Protein AF-A0A7X6XR85-F1 (afdb_monomer_lite)

Sequence (165 aa):
AAGHTYGAQGIWAMSSRDEPFTGTTMNWGDGFWQDVMHYAGSGQVALGRRFFERYPWQLFEPRPLPEVEKLGRIASFATGIPGSVWVFYYASSAMDGIFQGVQGTAIPIEPGAAYRAYFFNPRTGAEVNVGPVQPDAEGRWPAPGKPSMEDWVLVLQGGDTVRTA

Secondary structure (DSSP, 8-state):
--------HHHHTT--SSS----TT--S----HHHHTTSHHHHHHHHHHHHHHTS-GGG-EE---HHHHHTT-S---EEEETTTEEEEEE--TTS-GGG-TTTTSEEE--TT--EEEEEE-TTT--EEEEEE----TTSEEEPPPPSSSS-EEEEEEETT-----

Foldseek 3Di:
DLADDDDDQQLVQQAAPVRGRDDPVDGPDRDHCVPCVPDLVVVLSVLVVVVCVQFPNVQKDFDFDVVLVVVVAPTLQWIDHALFKIKGKAAALPDDPNPRRCQQHWAAHPPPRKWWKWKADSSPRDIGGPGTFDADPRRTGGDDDDPDNHMIMMMTGGDPTGPPD

pLDDT: mean 92.11, std 9.7, range [40.25, 98.81]

Radius of gyration: 18.98 Å; chains: 1; bounding box: 47×27×57 Å

Structure (mmCIF, N/CA/C/O backbone):
data_AF-A0A7X6XR85-F1
#
_entry.id   AF-A0A7X6XR85-F1
#
loop_
_atom_site.group_PDB
_atom_site.id
_atom_site.type_symbol
_atom_site.label_atom_id
_atom_site.label_alt_id
_atom_site.label_comp_id
_atom_site.label_asym_id
_atom_site.label_entity_id
_atom_site.label_seq_id
_atom_site.pdbx_PDB_ins_code
_atom_site.Cartn_x
_atom_site.Cartn_y
_atom_site.Cartn_z
_atom_site.occupancy
_atom_site.B_iso_or_equiv
_atom_site.auth_seq_id
_atom_site.auth_comp_id
_atom_site.auth_asym_id
_atom_site.auth_atom_id
_atom_site.pdbx_PDB_model_num
ATOM 1 N N . ALA A 1 1 ? -0.985 11.133 -2.365 1.00 75.19 1 ALA A N 1
ATOM 2 C CA . ALA A 1 1 ? -0.753 11.431 -3.796 1.00 75.19 1 ALA A CA 1
ATOM 3 C C . ALA A 1 1 ? -2.005 11.051 -4.580 1.00 75.19 1 ALA A C 1
ATOM 5 O O . ALA A 1 1 ? -2.690 10.1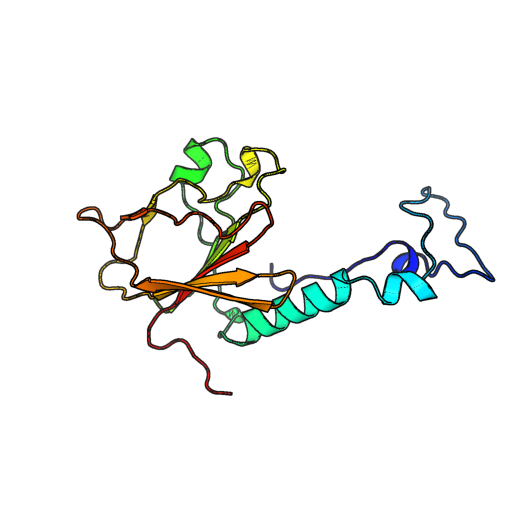38 -4.142 1.00 75.19 1 ALA A O 1
ATOM 6 N N . ALA A 1 2 ? -2.304 11.717 -5.699 1.00 85.00 2 ALA A N 1
ATOM 7 C CA . ALA A 1 2 ? -3.464 11.386 -6.545 1.00 85.00 2 ALA A CA 1
ATOM 8 C C . ALA A 1 2 ? -3.200 10.228 -7.536 1.00 85.00 2 ALA A C 1
ATOM 10 O O . ALA A 1 2 ? -4.088 9.835 -8.281 1.00 85.00 2 ALA A O 1
ATOM 11 N N . GLY A 1 3 ? -1.973 9.699 -7.567 1.00 88.81 3 GLY A N 1
ATOM 12 C CA . GLY A 1 3 ? -1.547 8.626 -8.460 1.00 88.81 3 GLY A CA 1
ATOM 13 C C . GLY A 1 3 ? -0.056 8.327 -8.307 1.00 88.81 3 GLY A C 1
ATOM 14 O O . GLY A 1 3 ? 0.590 8.820 -7.377 1.00 88.81 3 GLY A O 1
ATOM 15 N N . HIS A 1 4 ? 0.482 7.527 -9.227 1.00 93.38 4 HIS A N 1
ATOM 16 C CA . HIS A 1 4 ? 1.894 7.155 -9.282 1.00 93.38 4 HIS A CA 1
ATOM 17 C C . HIS A 1 4 ? 2.352 7.000 -10.738 1.00 93.38 4 HIS A C 1
ATOM 19 O O . HIS A 1 4 ? 1.585 6.524 -11.576 1.00 93.38 4 HIS A O 1
ATOM 25 N N . THR A 1 5 ? 3.603 7.363 -11.021 1.00 93.06 5 THR A N 1
ATOM 26 C CA . THR A 1 5 ? 4.234 7.184 -12.335 1.00 93.06 5 THR A CA 1
ATOM 27 C C . THR A 1 5 ? 5.363 6.173 -12.208 1.00 93.06 5 THR A C 1
ATOM 29 O O . THR A 1 5 ? 6.211 6.301 -11.330 1.00 93.06 5 THR A O 1
ATOM 32 N N . TYR A 1 6 ? 5.377 5.182 -13.096 1.00 93.19 6 TYR A N 1
ATOM 33 C CA . TYR A 1 6 ? 6.435 4.180 -13.173 1.00 93.19 6 TYR A CA 1
ATOM 34 C C . TYR A 1 6 ? 7.609 4.677 -14.023 1.00 93.19 6 TYR A C 1
ATOM 36 O O . TYR A 1 6 ? 7.402 5.327 -15.048 1.00 93.19 6 TYR A O 1
ATOM 44 N N . GLY A 1 7 ? 8.830 4.316 -13.632 1.00 90.69 7 GLY A N 1
ATOM 45 C CA . GLY A 1 7 ? 10.037 4.556 -14.415 1.00 90.69 7 GLY A CA 1
ATOM 46 C C . GLY A 1 7 ? 11.000 3.376 -14.323 1.00 90.69 7 GLY A C 1
ATOM 47 O O . GLY A 1 7 ? 11.135 2.750 -13.275 1.00 90.69 7 GLY A O 1
ATOM 48 N N . ALA A 1 8 ? 11.681 3.092 -15.430 1.00 91.00 8 ALA A N 1
ATOM 49 C CA . ALA A 1 8 ? 12.802 2.162 -15.502 1.00 91.00 8 ALA A CA 1
ATOM 50 C C . ALA A 1 8 ? 13.887 2.793 -16.378 1.00 91.00 8 ALA A C 1
ATOM 52 O O . ALA A 1 8 ? 13.565 3.328 -17.439 1.00 91.00 8 ALA A O 1
ATOM 53 N N . GLN A 1 9 ? 15.151 2.728 -15.948 1.00 87.75 9 GLN A N 1
ATOM 54 C CA . GLN A 1 9 ? 16.260 3.467 -16.569 1.00 87.75 9 GLN A CA 1
ATOM 55 C C . GLN A 1 9 ? 16.340 3.272 -18.090 1.00 87.75 9 GLN A C 1
ATOM 57 O O . GLN A 1 9 ? 16.410 4.255 -18.819 1.00 87.75 9 GLN A O 1
ATOM 62 N N . GLY A 1 10 ? 16.265 2.029 -18.579 1.00 88.81 10 GLY A N 1
ATOM 63 C CA . GLY A 1 10 ? 16.348 1.748 -20.016 1.00 88.81 10 GLY A CA 1
ATOM 64 C C . GLY A 1 10 ? 15.219 2.376 -20.839 1.00 88.81 10 GLY A C 1
ATOM 65 O O . GLY A 1 10 ? 15.478 2.874 -21.928 1.00 88.81 10 GLY A O 1
ATOM 66 N N . ILE A 1 11 ? 13.991 2.428 -20.303 1.00 90.94 11 ILE A N 1
ATOM 67 C CA . ILE A 1 11 ? 12.847 3.103 -20.946 1.00 90.94 11 ILE A CA 1
ATOM 68 C C . ILE A 1 11 ? 13.016 4.620 -20.872 1.00 90.94 11 ILE A C 1
ATOM 70 O O . ILE A 1 11 ? 12.844 5.305 -21.872 1.00 90.94 11 ILE A O 1
ATOM 74 N N . TRP A 1 12 ? 13.354 5.150 -19.694 1.00 89.25 12 TRP A N 1
ATOM 75 C CA . TRP A 1 12 ? 13.489 6.592 -19.483 1.00 89.25 12 TRP A CA 1
ATOM 76 C C . TRP A 1 12 ? 14.581 7.204 -20.369 1.00 89.25 12 TRP A C 1
ATOM 78 O O . TRP A 1 12 ? 14.386 8.273 -20.939 1.00 89.25 12 TRP A O 1
ATOM 88 N N . ALA A 1 13 ? 15.702 6.499 -20.522 1.00 89.38 13 ALA A N 1
ATOM 89 C CA . ALA A 1 13 ? 16.825 6.920 -21.349 1.00 89.38 13 ALA A CA 1
ATOM 90 C C . ALA A 1 13 ? 16.663 6.569 -22.840 1.00 89.38 13 ALA A C 1
ATOM 92 O O . ALA A 1 13 ? 17.521 6.936 -23.638 1.00 89.38 13 ALA A O 1
ATOM 93 N N . MET A 1 14 ? 15.614 5.820 -23.209 1.00 90.25 14 MET A N 1
ATOM 94 C CA . MET A 1 14 ? 15.437 5.219 -24.540 1.00 90.25 14 MET A CA 1
ATOM 95 C C . MET A 1 14 ? 16.667 4.430 -25.028 1.00 90.25 14 MET A C 1
ATOM 97 O O . MET A 1 14 ? 16.911 4.318 -26.227 1.00 90.25 14 MET A O 1
ATOM 101 N N . SER A 1 15 ? 17.443 3.858 -24.100 1.00 91.75 15 SER A N 1
ATOM 102 C CA . SER A 1 15 ? 18.683 3.144 -24.417 1.00 91.75 15 SER A CA 1
ATOM 103 C C . SER A 1 15 ? 18.374 1.899 -25.238 1.00 91.75 15 SER A C 1
ATOM 105 O O . SER A 1 15 ? 17.591 1.055 -24.799 1.00 91.75 15 SER A O 1
ATOM 107 N N . SER A 1 16 ? 18.978 1.758 -26.413 1.00 93.56 16 SER A N 1
ATOM 108 C CA . SER A 1 16 ? 18.767 0.612 -27.301 1.00 93.56 16 SER A CA 1
ATOM 109 C C . SER A 1 16 ? 20.083 -0.107 -27.590 1.00 93.56 16 SER A C 1
ATOM 111 O O . SER A 1 16 ? 21.156 0.409 -27.306 1.00 93.56 16 SER A O 1
ATOM 113 N N . ARG A 1 17 ? 20.027 -1.319 -28.149 1.00 93.50 17 ARG A N 1
ATOM 114 C CA . ARG A 1 17 ? 21.247 -2.043 -28.546 1.00 93.50 17 ARG A CA 1
ATOM 115 C C . ARG A 1 17 ? 21.998 -1.354 -29.688 1.00 93.50 17 ARG A C 1
ATOM 117 O O . ARG A 1 17 ? 23.222 -1.404 -29.713 1.00 93.50 17 ARG A O 1
ATOM 124 N N . ASP A 1 18 ? 21.256 -0.731 -30.601 1.00 94.56 18 ASP A N 1
ATOM 125 C CA . ASP A 1 18 ? 21.805 -0.053 -31.781 1.00 94.56 18 ASP A CA 1
ATOM 126 C C . ASP A 1 18 ? 22.323 1.347 -31.437 1.00 94.56 18 ASP A C 1
ATOM 128 O O . ASP A 1 18 ? 23.333 1.802 -31.969 1.00 94.56 18 ASP A O 1
ATOM 132 N N . GLU A 1 19 ? 21.654 2.005 -30.494 1.00 92.12 19 GLU A N 1
ATOM 133 C CA . GLU A 1 19 ? 22.021 3.306 -29.949 1.00 92.12 19 GLU A CA 1
ATOM 134 C C . GLU A 1 19 ? 21.956 3.239 -28.414 1.00 92.12 19 GLU A C 1
ATOM 136 O O . GLU A 1 19 ? 20.937 3.603 -27.807 1.00 92.12 19 GLU A O 1
ATOM 141 N N . PRO A 1 20 ? 23.007 2.699 -27.764 1.00 88.75 20 PRO A N 1
ATOM 142 C CA . PRO A 1 20 ? 23.092 2.687 -26.313 1.00 88.75 20 PRO A CA 1
ATOM 143 C C . PRO A 1 20 ? 23.143 4.112 -25.779 1.00 88.75 20 PRO A C 1
ATOM 145 O O . PRO A 1 20 ? 23.897 4.952 -26.273 1.00 88.75 20 PRO A O 1
ATOM 148 N N . PHE A 1 21 ? 22.362 4.384 -24.738 1.00 86.06 21 PHE A N 1
ATOM 149 C CA . PHE A 1 21 ? 22.352 5.705 -24.131 1.00 86.06 21 PHE A CA 1
ATOM 150 C C . PHE A 1 21 ? 23.704 6.029 -23.491 1.00 86.06 21 PHE A C 1
ATOM 152 O O . PHE A 1 21 ? 24.175 5.331 -22.591 1.00 86.06 21 PHE A O 1
ATOM 159 N N . THR A 1 22 ? 24.279 7.159 -23.889 1.00 79.38 22 THR A N 1
ATOM 160 C CA . THR A 1 22 ? 25.440 7.768 -23.237 1.00 79.38 22 THR A CA 1
ATOM 161 C C . THR A 1 22 ? 25.011 9.092 -22.612 1.00 79.38 22 THR A C 1
ATOM 163 O O . THR A 1 22 ? 24.938 10.120 -23.283 1.00 79.38 22 THR A O 1
ATOM 166 N N . GLY A 1 23 ? 24.661 9.062 -21.327 1.00 73.56 23 GLY A N 1
ATOM 167 C CA . GLY A 1 23 ? 24.173 10.238 -20.608 1.00 73.56 23 GLY A CA 1
ATOM 168 C C . GLY A 1 23 ? 25.274 11.171 -20.119 1.00 73.56 23 GLY A C 1
ATOM 169 O O . GLY A 1 23 ? 26.368 10.736 -19.768 1.00 73.56 23 GLY A O 1
ATOM 170 N N . THR A 1 24 ? 24.946 12.457 -19.990 1.00 69.62 24 THR A N 1
ATOM 171 C CA . THR A 1 24 ? 25.780 13.449 -19.286 1.00 69.62 24 THR A CA 1
ATOM 172 C C . THR A 1 24 ? 25.634 13.372 -17.762 1.00 69.62 24 THR A C 1
ATOM 174 O O . THR A 1 24 ? 26.507 13.841 -17.038 1.00 69.62 24 THR A O 1
ATOM 177 N N . THR A 1 25 ? 24.557 12.755 -17.261 1.00 69.69 25 THR A N 1
ATOM 178 C CA . THR A 1 25 ? 24.231 12.619 -15.828 1.00 69.69 25 THR A CA 1
ATOM 179 C C . THR A 1 25 ? 24.627 11.266 -15.227 1.00 69.69 25 THR A C 1
ATOM 181 O O . THR A 1 25 ? 24.083 10.885 -14.195 1.00 69.69 25 THR A O 1
ATOM 184 N N . MET A 1 26 ? 25.556 10.538 -15.859 1.00 70.81 26 MET A N 1
ATOM 185 C CA . MET A 1 26 ? 25.891 9.136 -15.545 1.00 70.81 26 MET A CA 1
ATOM 186 C C . MET A 1 26 ? 24.712 8.164 -15.772 1.00 70.81 26 MET A C 1
ATOM 188 O O . MET A 1 26 ? 23.600 8.571 -16.118 1.00 70.81 26 MET A O 1
ATOM 192 N N . ASN A 1 27 ? 24.980 6.858 -15.661 1.00 73.69 27 ASN A N 1
ATOM 193 C CA . ASN A 1 27 ? 24.007 5.795 -15.913 1.00 73.69 27 ASN A CA 1
ATOM 194 C C . ASN A 1 27 ? 23.476 5.189 -14.599 1.00 73.69 27 ASN A C 1
ATOM 196 O O . ASN A 1 27 ? 24.271 4.805 -13.745 1.00 73.69 27 ASN A O 1
ATOM 200 N N . TRP A 1 28 ? 22.151 5.051 -14.458 1.00 76.44 28 TRP A N 1
ATOM 201 C CA . TRP A 1 28 ? 21.508 4.367 -13.321 1.00 76.44 28 TRP A CA 1
ATOM 202 C C . TRP A 1 28 ? 21.288 2.860 -13.554 1.00 76.44 28 TRP A C 1
ATOM 204 O O . TRP A 1 28 ? 20.727 2.182 -12.694 1.00 76.44 28 TRP A O 1
ATOM 214 N N . GLY A 1 29 ? 21.693 2.329 -14.712 1.00 78.56 29 GLY A N 1
ATOM 215 C CA . GLY A 1 29 ? 21.619 0.903 -15.034 1.00 78.56 29 GLY A CA 1
ATOM 216 C C . GLY A 1 29 ? 21.764 0.603 -16.527 1.00 78.56 29 GLY A C 1
ATOM 217 O O . GLY A 1 29 ? 21.355 1.388 -17.375 1.00 78.56 29 GLY A O 1
ATOM 218 N N . ASP A 1 30 ? 22.309 -0.562 -16.861 1.00 81.75 30 ASP A N 1
ATOM 219 C CA . ASP A 1 30 ? 22.726 -0.907 -18.234 1.00 81.75 30 ASP A CA 1
ATOM 220 C C . ASP A 1 30 ? 21.621 -1.550 -19.096 1.00 81.75 30 ASP A C 1
ATOM 222 O O . ASP A 1 30 ? 21.891 -2.146 -20.135 1.00 81.75 30 ASP A O 1
ATOM 226 N N . GLY A 1 31 ? 20.363 -1.480 -18.658 1.00 87.62 31 GLY A N 1
ATOM 227 C CA . GLY A 1 31 ? 19.253 -2.135 -19.348 1.00 87.62 31 GLY A CA 1
ATOM 228 C C . GLY A 1 31 ? 18.830 -1.411 -20.630 1.00 87.62 31 GLY A C 1
ATOM 229 O O . GLY A 1 31 ? 18.674 -0.190 -20.632 1.00 87.62 31 GLY A O 1
ATOM 230 N N . PHE A 1 32 ? 18.558 -2.170 -21.693 1.00 93.44 32 PHE A N 1
ATOM 231 C CA . PHE A 1 32 ? 17.957 -1.650 -22.924 1.00 93.44 32 PHE A CA 1
ATOM 232 C C . PHE A 1 32 ? 16.431 -1.587 -22.818 1.00 93.44 32 PHE A C 1
ATOM 234 O O . PHE A 1 32 ? 15.814 -2.459 -22.199 1.00 93.44 32 PHE A O 1
ATOM 241 N N . TRP A 1 33 ? 15.798 -0.590 -23.441 1.00 93.25 33 TRP A N 1
ATOM 242 C CA . TRP A 1 33 ? 14.345 -0.402 -23.385 1.00 93.25 33 TRP A CA 1
ATOM 243 C C . TRP A 1 33 ? 13.590 -1.645 -23.863 1.00 93.25 33 TRP A C 1
ATOM 245 O O . TRP A 1 33 ? 12.580 -1.991 -23.255 1.00 93.25 33 TRP A O 1
ATOM 255 N N . GLN A 1 34 ? 14.120 -2.355 -24.869 1.00 94.62 34 GLN A N 1
ATOM 256 C CA . GLN A 1 34 ? 13.520 -3.582 -25.405 1.00 94.62 34 GLN A CA 1
ATOM 257 C C . GLN A 1 34 ? 13.406 -4.697 -24.359 1.00 94.62 34 GLN A C 1
ATOM 259 O O . GLN A 1 34 ? 12.507 -5.526 -24.447 1.00 94.62 34 GLN A O 1
ATOM 264 N N . ASP A 1 35 ? 14.298 -4.720 -23.367 1.00 93.62 35 ASP A N 1
ATOM 265 C CA . ASP A 1 35 ? 14.277 -5.730 -22.309 1.00 93.62 35 ASP A CA 1
ATOM 266 C C . ASP A 1 35 ? 13.511 -5.208 -21.094 1.00 93.62 35 ASP A C 1
ATOM 268 O O . ASP A 1 35 ? 12.608 -5.864 -20.571 1.00 93.62 35 ASP A O 1
ATOM 272 N N . VAL A 1 36 ? 13.846 -3.994 -20.642 1.00 93.25 36 VAL A N 1
ATOM 273 C CA . VAL A 1 36 ? 13.318 -3.477 -19.375 1.00 93.25 36 VAL A CA 1
ATOM 274 C C . VAL A 1 36 ? 11.848 -3.066 -19.468 1.00 93.25 36 VAL A C 1
ATOM 276 O O . VAL A 1 36 ? 11.181 -2.990 -18.438 1.00 93.25 36 VAL A O 1
ATOM 279 N N . MET A 1 37 ? 11.296 -2.882 -20.675 1.00 92.44 37 MET A N 1
ATOM 280 C CA . MET A 1 37 ? 9.843 -2.750 -20.875 1.00 92.44 37 MET A CA 1
ATOM 281 C C . MET A 1 37 ? 9.055 -3.979 -20.408 1.00 92.44 37 MET A C 1
ATOM 283 O O . MET A 1 37 ? 7.866 -3.868 -20.117 1.00 92.44 37 MET A O 1
ATOM 287 N N . HIS A 1 38 ? 9.710 -5.137 -20.296 1.00 92.56 38 HIS A N 1
ATOM 288 C CA . HIS A 1 38 ? 9.116 -6.379 -19.809 1.00 92.56 38 HIS A CA 1
ATOM 289 C C . HIS A 1 38 ? 9.378 -6.635 -18.320 1.00 92.56 38 HIS A C 1
ATOM 291 O O . HIS A 1 38 ? 8.980 -7.677 -17.797 1.00 92.56 38 HIS A O 1
ATOM 297 N N . TYR A 1 39 ? 10.023 -5.708 -17.605 1.00 94.25 39 TYR A N 1
ATOM 298 C CA . TYR A 1 39 ? 10.221 -5.858 -16.167 1.00 94.25 39 TYR A CA 1
ATOM 299 C C . TYR A 1 39 ? 8.891 -5.885 -15.417 1.00 94.25 39 TYR A C 1
ATOM 301 O O . TYR A 1 39 ? 7.956 -5.134 -15.712 1.00 94.25 39 TYR A O 1
ATOM 309 N N . ALA A 1 40 ? 8.853 -6.728 -14.381 1.00 95.69 40 ALA A N 1
ATOM 310 C CA . ALA A 1 40 ? 7.661 -6.983 -13.580 1.00 95.69 40 ALA A CA 1
ATOM 311 C C . ALA A 1 40 ? 7.051 -5.708 -12.974 1.00 95.69 40 ALA A C 1
ATOM 313 O O . ALA A 1 40 ? 5.835 -5.644 -12.804 1.00 95.69 40 ALA A O 1
ATOM 314 N N . GLY A 1 41 ? 7.869 -4.683 -12.699 1.00 94.69 41 GLY A N 1
ATOM 315 C CA . GLY A 1 41 ? 7.425 -3.422 -12.100 1.00 94.69 41 GLY A CA 1
ATOM 316 C C . GLY A 1 41 ? 6.273 -2.753 -12.856 1.00 94.69 41 GLY A C 1
ATOM 317 O O . GLY A 1 41 ? 5.331 -2.275 -12.230 1.00 94.69 41 GLY A O 1
ATOM 318 N N . SER A 1 42 ? 6.276 -2.798 -14.192 1.00 92.81 42 SER A N 1
ATOM 319 C CA . SER A 1 42 ? 5.177 -2.252 -15.003 1.00 92.81 42 SER A CA 1
ATOM 320 C C . SER A 1 42 ? 3.838 -2.954 -14.717 1.00 92.81 42 SER A C 1
ATOM 322 O O . SER A 1 42 ? 2.815 -2.303 -14.485 1.00 92.81 42 SER A O 1
ATOM 324 N N . GLY A 1 43 ? 3.852 -4.288 -14.645 1.00 95.69 43 GLY A N 1
ATOM 325 C CA . GLY A 1 43 ? 2.694 -5.104 -14.279 1.00 95.69 43 GLY A CA 1
ATOM 326 C C . GLY A 1 43 ? 2.253 -4.885 -12.831 1.00 95.69 43 GLY A C 1
ATOM 327 O O . GLY A 1 43 ? 1.058 -4.832 -12.551 1.00 95.69 43 GLY A O 1
ATOM 328 N N . GLN A 1 44 ? 3.198 -4.678 -11.915 1.00 97.38 44 GLN A N 1
ATOM 329 C CA . GLN A 1 44 ? 2.911 -4.399 -10.504 1.00 97.38 44 GLN A CA 1
ATOM 330 C C . GLN A 1 44 ? 2.217 -3.043 -10.315 1.00 97.38 44 GLN A C 1
ATOM 332 O O . GLN A 1 44 ? 1.263 -2.944 -9.543 1.00 97.38 44 GLN A O 1
ATOM 337 N N . VAL A 1 45 ? 2.586 -2.014 -11.086 1.00 96.31 45 VAL A N 1
ATOM 338 C CA . VAL A 1 45 ? 1.845 -0.738 -11.087 1.00 96.31 45 VAL A CA 1
ATOM 339 C C . VAL A 1 45 ? 0.419 -0.921 -11.618 1.00 96.31 45 VAL A C 1
ATOM 341 O O . VAL A 1 45 ? -0.521 -0.351 -11.058 1.00 96.31 45 VAL A O 1
ATOM 344 N N . ALA A 1 46 ? 0.216 -1.765 -12.635 1.00 96.50 46 ALA A N 1
ATOM 345 C CA . ALA A 1 46 ? -1.127 -2.099 -13.111 1.00 96.50 46 ALA A CA 1
ATOM 346 C C . ALA A 1 46 ? -1.965 -2.836 -12.046 1.00 96.50 46 ALA A C 1
ATOM 348 O O . ALA A 1 46 ? -3.161 -2.563 -11.920 1.00 96.50 46 ALA A O 1
ATOM 349 N N . LEU A 1 47 ? -1.355 -3.721 -11.248 1.00 98.06 47 LEU A N 1
ATOM 350 C CA . LEU A 1 47 ? -2.013 -4.356 -10.098 1.00 98.06 47 LEU A CA 1
ATOM 351 C C . LEU A 1 47 ? -2.426 -3.322 -9.045 1.00 98.06 47 LEU A C 1
ATOM 353 O O . LEU A 1 47 ? -3.567 -3.355 -8.586 1.00 98.06 47 LEU A O 1
ATOM 357 N N . GLY A 1 48 ? -1.547 -2.371 -8.717 1.00 96.56 48 GLY A N 1
ATOM 358 C CA . GLY A 1 48 ? -1.862 -1.265 -7.807 1.00 96.56 48 GLY A CA 1
ATOM 359 C C . GLY A 1 48 ? -3.041 -0.420 -8.297 1.00 96.56 48 GLY A C 1
ATOM 360 O O . GLY A 1 48 ? -3.970 -0.154 -7.537 1.00 96.56 48 GLY A O 1
ATOM 361 N N . ARG A 1 49 ? -3.071 -0.066 -9.588 1.00 96.12 49 ARG A N 1
ATOM 362 C CA . ARG A 1 49 ? -4.217 0.630 -10.196 1.00 96.12 49 ARG A CA 1
ATOM 363 C C . ARG A 1 49 ? -5.517 -0.162 -10.021 1.00 96.12 49 ARG A C 1
ATOM 365 O O . ARG A 1 49 ? -6.483 0.377 -9.487 1.00 96.12 49 ARG A O 1
ATOM 372 N N . ARG A 1 50 ? -5.531 -1.437 -10.431 1.00 96.81 50 ARG A N 1
ATOM 373 C CA . ARG A 1 50 ? -6.718 -2.308 -10.330 1.00 96.81 50 ARG A CA 1
ATOM 374 C C . ARG A 1 50 ? -7.189 -2.466 -8.889 1.00 96.81 50 ARG A C 1
ATOM 376 O O . ARG A 1 50 ? -8.388 -2.507 -8.645 1.00 96.81 50 ARG A O 1
ATOM 383 N N . PHE A 1 51 ? -6.257 -2.534 -7.939 1.00 96.94 51 PHE A N 1
ATOM 384 C CA . PHE A 1 51 ? -6.561 -2.588 -6.514 1.00 96.94 51 PHE A CA 1
ATOM 385 C C . PHE A 1 51 ? -7.377 -1.369 -6.061 1.00 96.94 51 PHE A C 1
ATOM 387 O O . PHE A 1 51 ? -8.407 -1.551 -5.411 1.00 96.94 51 PHE A O 1
ATOM 394 N N . PHE A 1 52 ? -6.935 -0.152 -6.403 1.00 95.50 52 PHE A N 1
ATOM 395 C CA . PHE A 1 52 ? -7.597 1.090 -5.983 1.00 95.50 52 PHE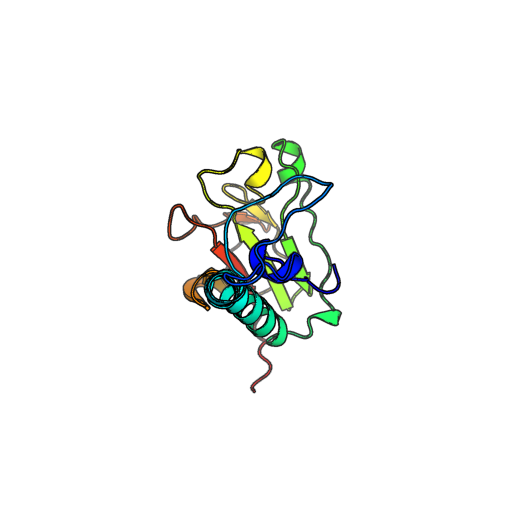 A CA 1
ATOM 396 C C . PHE A 1 52 ? -8.908 1.350 -6.732 1.00 95.50 52 PHE A C 1
ATOM 398 O O . PHE A 1 52 ? -9.843 1.877 -6.135 1.00 95.50 52 PHE A O 1
ATOM 405 N N . GLU A 1 53 ? -9.022 0.931 -7.997 1.00 94.19 53 GLU A N 1
ATOM 406 C CA . GLU A 1 53 ? -10.255 1.053 -8.798 1.00 94.19 53 GLU A CA 1
ATOM 407 C C . GLU A 1 53 ? -11.454 0.282 -8.208 1.00 94.19 53 GLU A C 1
ATOM 409 O O . GLU A 1 53 ? -12.597 0.560 -8.573 1.00 94.19 53 GLU A O 1
ATOM 414 N N . ARG A 1 54 ? -11.224 -0.630 -7.251 1.00 93.81 54 ARG A N 1
ATOM 415 C CA . ARG A 1 54 ? -12.290 -1.312 -6.492 1.00 93.81 54 ARG A CA 1
ATOM 416 C C . ARG A 1 54 ? -13.092 -0.377 -5.588 1.00 93.81 54 ARG A C 1
ATOM 418 O O . ARG A 1 54 ? -14.209 -0.711 -5.201 1.00 93.81 54 ARG A O 1
ATOM 425 N N . TYR A 1 55 ? -12.529 0.781 -5.260 1.00 93.12 55 TYR A N 1
ATOM 426 C CA . TYR A 1 55 ? -13.073 1.738 -4.306 1.00 93.12 55 TYR A CA 1
ATOM 427 C C . TYR A 1 55 ? -13.275 3.107 -4.974 1.00 93.12 55 TYR A C 1
ATOM 429 O O . TYR A 1 55 ? -12.672 3.387 -6.014 1.00 93.12 55 TYR A O 1
ATOM 437 N N . PRO A 1 56 ? -14.089 4.009 -4.392 1.00 92.94 56 PRO A N 1
ATOM 438 C CA . PRO A 1 56 ? -14.135 5.406 -4.818 1.00 92.94 56 PRO A CA 1
ATOM 439 C C . PRO A 1 56 ? -12.850 6.127 -4.373 1.00 92.94 56 PRO A C 1
ATOM 441 O O . PRO A 1 56 ? -12.866 6.940 -3.453 1.00 92.94 56 PRO A O 1
ATOM 444 N N . TRP A 1 57 ? -11.722 5.789 -5.006 1.00 91.69 57 TRP A N 1
ATOM 445 C CA . TRP A 1 57 ? -10.363 6.155 -4.593 1.00 91.69 57 TRP A CA 1
ATOM 446 C C . TRP A 1 57 ? -10.142 7.665 -4.440 1.00 91.69 57 TRP A C 1
ATOM 448 O O . TRP A 1 57 ? -9.308 8.083 -3.645 1.00 91.69 57 TRP A O 1
ATOM 458 N N . GLN A 1 58 ? -10.926 8.493 -5.131 1.00 92.44 58 GLN A N 1
ATOM 459 C CA . GLN A 1 58 ? -10.920 9.949 -4.978 1.00 92.44 58 GLN A CA 1
ATOM 460 C C . GLN A 1 58 ? -11.340 10.441 -3.579 1.00 92.44 58 GLN A C 1
ATOM 462 O O . GLN A 1 58 ? -11.114 11.603 -3.261 1.00 92.44 58 GLN A O 1
ATOM 467 N N . LEU A 1 59 ? -11.965 9.585 -2.764 1.00 94.56 59 LEU A N 1
ATOM 468 C CA . LEU A 1 59 ? -12.362 9.874 -1.381 1.00 94.56 59 LEU A CA 1
ATOM 469 C C . LEU A 1 59 ? -11.319 9.415 -0.351 1.00 94.56 59 LEU A C 1
ATOM 471 O O . LEU A 1 59 ? -11.552 9.549 0.846 1.00 94.56 59 LEU A O 1
ATOM 475 N N . PHE A 1 60 ? -10.208 8.814 -0.786 1.00 95.56 60 PHE A N 1
ATOM 476 C CA . PHE A 1 60 ? -9.180 8.346 0.138 1.00 95.56 60 PHE A CA 1
ATOM 477 C C . PHE A 1 60 ? -8.474 9.518 0.810 1.00 95.56 60 PHE A C 1
ATOM 479 O O . PHE A 1 60 ? -8.014 10.455 0.157 1.00 95.56 60 PHE A O 1
ATOM 486 N N . GLU A 1 61 ? -8.283 9.388 2.117 1.00 95.25 61 GLU A N 1
ATOM 487 C CA . GLU A 1 61 ? -7.527 10.325 2.936 1.00 95.25 61 GLU A CA 1
ATOM 488 C C . GLU A 1 61 ? -6.328 9.614 3.583 1.00 95.25 61 GLU A C 1
ATOM 490 O O . GLU A 1 61 ? -6.382 8.403 3.842 1.00 95.25 61 GLU A O 1
ATOM 495 N N . PRO A 1 62 ? -5.208 10.313 3.844 1.00 95.19 62 PRO A N 1
ATOM 496 C CA . PRO A 1 62 ? -4.139 9.780 4.683 1.00 95.19 62 PRO A CA 1
ATOM 497 C C . PRO A 1 62 ? -4.659 9.406 6.078 1.00 95.19 62 PRO A C 1
ATOM 499 O O . PRO A 1 62 ? -5.483 10.113 6.653 1.00 95.19 62 PRO A O 1
ATOM 502 N N . ARG A 1 63 ? -4.147 8.314 6.654 1.00 93.69 63 ARG A N 1
ATOM 503 C CA . ARG A 1 63 ? -4.499 7.851 8.007 1.00 93.69 63 ARG A CA 1
ATOM 504 C C . ARG A 1 63 ? -3.262 7.895 8.911 1.00 93.69 63 ARG A C 1
ATOM 506 O O . ARG A 1 63 ? -2.634 6.859 9.141 1.00 93.69 63 ARG A O 1
ATOM 513 N N . PRO A 1 64 ? -2.841 9.081 9.385 1.00 92.00 64 PRO A N 1
ATOM 514 C CA . PRO A 1 64 ? -1.728 9.172 10.321 1.00 92.00 64 PRO A CA 1
ATOM 515 C C . PRO A 1 64 ? -2.098 8.486 11.640 1.00 92.00 64 PRO A C 1
ATOM 517 O O . PRO A 1 64 ? -3.225 8.603 12.118 1.00 92.00 64 PRO A O 1
ATOM 520 N N . LEU A 1 65 ? -1.141 7.770 12.224 1.00 93.31 65 LEU A N 1
ATOM 521 C CA . LEU A 1 65 ? -1.296 7.105 13.515 1.00 93.31 65 LEU A CA 1
ATOM 522 C C . LEU A 1 65 ? -0.163 7.571 14.434 1.00 93.31 65 LEU A C 1
ATOM 524 O O . LEU A 1 65 ? 0.963 7.098 14.280 1.00 93.31 65 LEU A O 1
ATOM 528 N N . PRO A 1 66 ? -0.424 8.488 15.384 1.00 90.38 66 PRO A N 1
ATOM 529 C CA . PRO A 1 66 ? 0.619 9.069 16.231 1.00 90.38 66 PRO A CA 1
ATOM 530 C C . PRO A 1 66 ? 1.411 8.044 17.054 1.00 90.38 66 PRO A C 1
ATOM 532 O O . PRO A 1 66 ? 2.574 8.275 17.375 1.00 90.38 66 PRO A O 1
ATOM 535 N N . GLU A 1 67 ? 0.827 6.891 17.406 1.00 89.00 67 GLU A N 1
ATOM 536 C CA . GLU A 1 67 ? 1.589 5.804 18.042 1.00 89.00 67 GLU A CA 1
ATOM 537 C C . GLU A 1 67 ? 2.730 5.259 17.177 1.00 89.00 67 GLU A C 1
ATOM 539 O O . GLU A 1 67 ? 3.739 4.828 17.726 1.00 89.00 67 GLU A O 1
ATOM 544 N N . VAL A 1 68 ? 2.602 5.299 15.850 1.00 93.31 68 VAL A N 1
ATOM 545 C CA . VAL A 1 68 ? 3.645 4.839 14.927 1.00 93.31 68 VAL A CA 1
ATOM 546 C C . VAL A 1 68 ? 4.841 5.788 14.969 1.00 93.31 68 VAL A C 1
ATOM 548 O O . VAL A 1 68 ? 5.981 5.338 15.051 1.00 93.31 68 VAL A O 1
ATOM 551 N N . GLU A 1 69 ? 4.589 7.096 15.003 1.00 87.88 69 GLU A N 1
ATOM 552 C CA . GLU A 1 69 ? 5.639 8.118 15.117 1.00 87.88 69 GLU A CA 1
ATOM 553 C C . GLU A 1 69 ? 6.404 7.996 16.443 1.00 87.88 69 GLU A C 1
ATOM 555 O O . GLU A 1 69 ? 7.629 8.104 16.468 1.00 87.88 69 GLU A O 1
ATOM 560 N N . LYS A 1 70 ? 5.710 7.671 17.544 1.00 92.00 70 LYS A N 1
ATOM 561 C CA . LYS A 1 70 ? 6.337 7.423 18.859 1.00 92.00 70 LYS A CA 1
ATOM 562 C C . LYS A 1 70 ? 7.303 6.234 18.861 1.00 92.00 70 LYS A C 1
ATOM 564 O O . LYS A 1 70 ? 8.163 6.166 19.733 1.00 92.00 70 LYS A O 1
ATOM 569 N N . LEU A 1 71 ? 7.181 5.320 17.897 1.00 93.94 71 LEU A N 1
ATOM 570 C CA . LEU A 1 71 ? 8.109 4.203 17.691 1.00 93.94 71 LEU A CA 1
ATOM 571 C C . LEU A 1 71 ? 9.311 4.582 16.807 1.00 93.94 71 LEU A C 1
ATOM 573 O O . LEU A 1 71 ? 10.077 3.703 16.419 1.00 93.94 71 LEU A O 1
ATOM 577 N N . GLY A 1 72 ? 9.475 5.863 16.457 1.00 95.06 72 GLY A N 1
ATOM 578 C CA . GLY A 1 72 ? 10.553 6.338 15.587 1.00 95.06 72 GLY A CA 1
ATOM 579 C C . GLY A 1 72 ? 10.363 5.975 14.112 1.00 95.06 72 GLY A C 1
ATOM 580 O O . GLY A 1 72 ? 11.327 5.975 13.351 1.00 95.06 72 GLY A O 1
ATOM 581 N N . ARG A 1 73 ? 9.137 5.637 13.696 1.00 96.06 73 ARG A N 1
ATOM 582 C CA . ARG A 1 73 ? 8.810 5.278 12.309 1.00 96.06 73 ARG A CA 1
ATOM 583 C C . ARG A 1 73 ? 8.371 6.506 11.527 1.00 96.06 73 ARG A C 1
ATOM 585 O O . ARG A 1 73 ? 7.713 7.388 12.071 1.00 96.06 73 ARG A O 1
ATOM 592 N N . ILE A 1 74 ? 8.695 6.544 10.236 1.00 95.81 74 ILE A N 1
ATOM 593 C CA . ILE A 1 74 ? 8.515 7.764 9.433 1.00 95.81 74 ILE A CA 1
ATOM 594 C C . ILE A 1 74 ? 7.059 8.049 9.043 1.00 95.81 74 ILE A C 1
ATOM 596 O O . ILE A 1 74 ? 6.730 9.185 8.717 1.00 95.81 74 ILE A O 1
ATOM 600 N N . ALA A 1 75 ? 6.198 7.029 9.028 1.00 95.25 75 ALA A N 1
ATOM 601 C CA . ALA A 1 75 ? 4.773 7.148 8.728 1.00 95.25 75 ALA A CA 1
ATOM 602 C C . ALA A 1 75 ? 4.036 5.859 9.106 1.00 95.25 75 ALA A C 1
ATOM 604 O O . ALA A 1 75 ? 4.642 4.793 9.181 1.00 95.25 75 ALA A O 1
ATOM 605 N N . SER A 1 76 ? 2.709 5.929 9.244 1.00 95.94 76 SER A N 1
ATOM 606 C CA . SER A 1 76 ? 1.829 4.749 9.327 1.00 95.94 76 SER A CA 1
ATOM 607 C C . SER A 1 76 ? 1.729 3.967 8.014 1.00 95.94 76 SER A C 1
ATOM 609 O O . SER A 1 76 ? 1.314 2.810 8.026 1.00 95.94 76 SER A O 1
ATOM 611 N N . PHE A 1 77 ? 2.082 4.607 6.892 1.00 96.62 77 PHE A N 1
ATOM 612 C CA . PHE A 1 77 ? 1.839 4.133 5.525 1.00 96.62 77 PHE A CA 1
ATOM 613 C C . PHE A 1 77 ? 0.393 3.692 5.293 1.00 96.62 77 PHE A C 1
ATOM 615 O O . PHE A 1 77 ? 0.130 2.680 4.641 1.00 96.62 77 PHE A O 1
ATOM 622 N N . ALA A 1 78 ? -0.539 4.463 5.851 1.00 96.69 78 ALA A N 1
ATOM 623 C CA . ALA A 1 78 ? -1.951 4.145 5.839 1.00 96.69 78 ALA A CA 1
ATOM 624 C C . ALA A 1 78 ? -2.777 5.218 5.123 1.00 96.69 78 ALA A C 1
ATOM 626 O O . ALA A 1 78 ? -2.521 6.420 5.237 1.00 96.69 78 ALA A O 1
ATOM 627 N N . THR A 1 79 ? -3.801 4.775 4.406 1.00 96.62 79 THR A N 1
ATOM 628 C CA . THR A 1 79 ? -4.809 5.619 3.761 1.00 96.62 79 THR A CA 1
ATOM 629 C C . THR A 1 79 ? -6.147 4.889 3.737 1.00 96.62 79 THR A C 1
ATOM 631 O O . THR A 1 79 ? -6.190 3.672 3.901 1.00 96.62 79 THR A O 1
ATOM 634 N N . GLY A 1 80 ? -7.254 5.596 3.561 1.00 95.81 80 GLY A N 1
ATOM 635 C CA . GLY A 1 80 ? -8.553 4.950 3.494 1.00 95.81 80 GLY A CA 1
ATOM 636 C C . GLY A 1 80 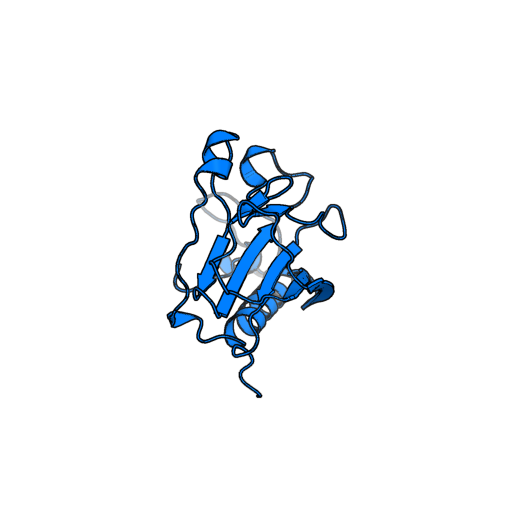? -9.710 5.924 3.434 1.00 95.81 80 GLY A C 1
ATOM 637 O O . GLY A 1 80 ? -9.524 7.137 3.459 1.00 95.81 80 GLY A O 1
ATOM 638 N N . ILE A 1 81 ? -10.903 5.352 3.392 1.00 95.19 81 ILE A N 1
ATOM 639 C CA . ILE A 1 81 ? -12.183 6.033 3.529 1.00 95.19 81 ILE A CA 1
ATOM 640 C C . ILE A 1 81 ? -12.765 5.582 4.876 1.00 95.19 81 ILE A C 1
ATOM 642 O O . ILE A 1 81 ? -13.005 4.377 5.041 1.00 95.19 81 ILE A O 1
ATOM 646 N N . PRO A 1 82 ? -12.975 6.495 5.841 1.00 91.44 82 PRO A N 1
ATOM 647 C CA . PRO A 1 82 ? -13.507 6.150 7.158 1.00 91.44 82 PRO A CA 1
ATOM 648 C C . PRO A 1 82 ? -14.807 5.341 7.080 1.00 91.44 82 PRO A C 1
ATOM 650 O O . PRO A 1 82 ? -15.671 5.617 6.248 1.00 91.44 82 PRO A O 1
ATOM 653 N N . GLY A 1 83 ? -14.928 4.310 7.917 1.00 90.31 83 GLY A N 1
ATOM 654 C CA . GLY A 1 83 ? -16.075 3.388 7.932 1.00 90.31 83 GLY A CA 1
ATOM 655 C C . GLY A 1 83 ? -16.196 2.459 6.714 1.00 90.31 83 GLY A C 1
ATOM 656 O O . GLY A 1 83 ? -17.082 1.611 6.677 1.00 90.31 83 GLY A O 1
ATOM 657 N N . SER A 1 84 ? -15.329 2.604 5.710 1.00 94.00 84 SER A N 1
ATOM 658 C CA . SER A 1 84 ? -15.472 1.966 4.399 1.00 94.00 84 SER A CA 1
ATOM 659 C C . SER A 1 84 ? -14.301 1.047 4.071 1.00 94.00 84 SER A C 1
ATOM 661 O O . SER A 1 84 ? -14.489 -0.155 3.867 1.00 94.00 84 SER A O 1
ATOM 663 N N . VAL A 1 85 ? -13.089 1.590 3.993 1.00 96.94 85 VAL A N 1
ATOM 664 C CA . VAL A 1 85 ? -11.886 0.811 3.691 1.00 96.94 85 VAL A CA 1
ATOM 665 C C . VAL A 1 85 ? -10.660 1.502 4.255 1.00 96.94 85 VAL A C 1
ATOM 667 O O . VAL A 1 85 ? -10.489 2.701 4.064 1.00 96.94 85 VAL A O 1
ATOM 670 N N . TRP A 1 86 ? -9.783 0.763 4.916 1.00 97.50 86 TRP A N 1
ATOM 671 C CA . TRP A 1 86 ? -8.445 1.226 5.261 1.00 97.50 86 TRP A CA 1
ATOM 672 C C . TRP A 1 86 ? -7.407 0.331 4.589 1.00 97.50 86 TRP A C 1
ATOM 674 O O . TRP A 1 86 ? -7.594 -0.877 4.468 1.00 97.50 86 TRP A O 1
ATOM 684 N N . VAL A 1 87 ? -6.305 0.929 4.161 1.00 98.06 87 VAL A N 1
ATOM 685 C CA . VAL A 1 87 ? -5.219 0.295 3.418 1.00 98.06 87 VAL A CA 1
ATOM 686 C C . VAL A 1 87 ? -3.907 0.681 4.077 1.00 98.06 87 VAL A C 1
ATOM 688 O O . VAL A 1 87 ? -3.626 1.865 4.250 1.00 98.06 87 VAL A O 1
ATOM 691 N N . PHE A 1 88 ? -3.096 -0.314 4.413 1.00 98.38 88 PHE A N 1
ATOM 692 C CA . PHE A 1 88 ? -1.795 -0.157 5.051 1.00 98.38 88 PHE A CA 1
ATOM 693 C C . PHE A 1 88 ? -0.728 -0.841 4.215 1.00 98.38 88 PHE A C 1
ATOM 695 O O . PHE A 1 88 ? -0.847 -2.029 3.911 1.00 98.38 88 PHE A O 1
ATOM 702 N N . TYR A 1 89 ? 0.343 -0.130 3.884 1.00 98.12 89 TYR A N 1
ATOM 703 C CA . TYR A 1 89 ? 1.493 -0.741 3.232 1.00 98.12 89 TYR A CA 1
ATOM 704 C C . TYR A 1 89 ? 2.471 -1.294 4.269 1.00 98.12 89 TYR A C 1
ATOM 706 O O . TYR A 1 89 ? 2.983 -0.571 5.124 1.00 98.12 89 TYR A O 1
ATOM 714 N N . TYR A 1 90 ? 2.728 -2.596 4.191 1.00 98.31 90 TYR A N 1
ATOM 715 C CA . TYR A 1 90 ? 3.719 -3.283 5.001 1.00 98.31 90 TYR A CA 1
ATOM 716 C C . TYR A 1 90 ? 4.967 -3.479 4.154 1.00 98.31 90 TYR A C 1
ATOM 718 O O . TYR A 1 90 ? 5.003 -4.348 3.282 1.00 98.31 90 TYR A O 1
ATOM 726 N N . ALA A 1 91 ? 5.999 -2.684 4.432 1.00 97.19 91 ALA A N 1
ATOM 727 C CA . ALA A 1 91 ? 7.292 -2.833 3.785 1.00 97.19 91 ALA A CA 1
ATOM 728 C C . ALA A 1 91 ? 7.906 -4.221 4.044 1.00 97.19 91 ALA A C 1
ATOM 730 O O . ALA A 1 91 ? 7.616 -4.878 5.053 1.00 97.19 91 ALA A O 1
ATOM 731 N N . SER A 1 92 ? 8.787 -4.639 3.130 1.00 96.44 92 SER A N 1
ATOM 732 C CA . SER A 1 92 ? 9.611 -5.838 3.293 1.00 96.44 92 SER A CA 1
ATOM 733 C C . SER A 1 92 ? 10.366 -5.808 4.623 1.00 96.44 92 SER A C 1
ATOM 735 O O . SER A 1 92 ? 10.855 -4.767 5.057 1.00 96.44 92 SER A O 1
ATOM 737 N N . SER A 1 93 ? 10.499 -6.969 5.260 1.00 94.31 93 SER A N 1
ATOM 738 C CA . SER A 1 93 ? 11.194 -7.107 6.545 1.00 94.31 93 SER A CA 1
ATOM 739 C C . SER A 1 93 ? 12.705 -6.883 6.443 1.00 94.31 93 SER A C 1
ATOM 741 O O . SER A 1 93 ? 13.359 -6.754 7.470 1.00 94.31 93 SER A O 1
ATOM 743 N N . ALA A 1 94 ? 13.254 -6.848 5.225 1.00 94.44 94 ALA A N 1
ATOM 744 C CA . ALA A 1 94 ? 14.645 -6.479 4.977 1.00 94.44 94 ALA A CA 1
ATOM 745 C C . ALA A 1 94 ? 14.883 -4.955 5.010 1.00 94.44 94 ALA A C 1
ATOM 747 O O . ALA A 1 94 ? 16.030 -4.518 4.970 1.00 94.44 94 ALA A O 1
ATOM 748 N N . MET A 1 95 ? 13.820 -4.143 5.051 1.00 95.25 95 MET A N 1
ATOM 749 C CA . MET A 1 95 ? 13.932 -2.690 5.193 1.00 95.25 95 MET A CA 1
ATOM 750 C C . MET A 1 95 ? 14.245 -2.297 6.639 1.00 95.25 95 MET A C 1
ATOM 752 O O . MET A 1 95 ? 13.928 -3.024 7.581 1.00 95.25 95 MET A O 1
ATOM 756 N N . ASP A 1 96 ? 14.826 -1.108 6.805 1.00 96.31 96 ASP A N 1
ATOM 757 C CA . ASP A 1 96 ? 15.067 -0.515 8.119 1.00 96.31 96 ASP A CA 1
ATOM 758 C C . ASP A 1 96 ? 13.764 -0.408 8.941 1.00 96.31 96 ASP A C 1
ATOM 760 O O . ASP A 1 96 ? 12.674 -0.183 8.400 1.00 96.31 96 ASP A O 1
ATOM 764 N N . GLY A 1 97 ? 13.882 -0.553 10.263 1.00 94.69 97 GLY A N 1
ATOM 765 C CA . GLY A 1 97 ? 12.771 -0.483 11.211 1.00 94.69 97 GLY A CA 1
ATOM 766 C C . GLY A 1 97 ? 11.930 0.791 11.095 1.00 94.69 97 GLY A C 1
ATOM 767 O O . GLY A 1 97 ? 10.720 0.741 11.341 1.00 94.69 97 GLY A O 1
ATOM 768 N N . ILE A 1 98 ? 12.513 1.907 10.642 1.00 96.75 98 ILE A N 1
ATOM 769 C CA . ILE A 1 98 ? 11.785 3.168 10.432 1.00 96.75 98 ILE A CA 1
ATOM 770 C C . ILE A 1 98 ? 10.674 3.062 9.368 1.00 96.75 98 ILE A C 1
ATOM 772 O O . ILE A 1 98 ? 9.742 3.869 9.381 1.00 96.75 98 ILE A O 1
ATOM 776 N N . PHE A 1 99 ? 10.728 2.060 8.478 1.00 96.94 99 PHE A N 1
ATOM 777 C CA . PHE A 1 99 ? 9.744 1.813 7.412 1.00 96.94 99 PHE A CA 1
ATOM 778 C C . PHE A 1 99 ? 8.642 0.814 7.796 1.00 96.94 99 PHE A C 1
ATOM 780 O O . PHE A 1 99 ? 7.811 0.451 6.965 1.00 96.94 99 PHE A O 1
ATOM 787 N N . GLN A 1 100 ? 8.594 0.351 9.047 1.00 96.25 100 GLN A N 1
ATOM 788 C CA . GLN A 1 100 ? 7.666 -0.714 9.440 1.00 96.25 100 GLN A CA 1
ATOM 789 C C . GLN A 1 100 ? 6.191 -0.293 9.539 1.00 96.25 100 GLN A C 1
ATOM 791 O O . GLN A 1 100 ? 5.324 -1.164 9.620 1.00 96.25 100 GLN A O 1
ATOM 796 N N . GLY A 1 101 ? 5.868 1.001 9.508 1.00 96.62 101 GLY A N 1
ATOM 797 C CA . GLY A 1 101 ? 4.475 1.455 9.547 1.00 96.62 101 GLY A CA 1
ATOM 798 C C . GLY A 1 101 ? 3.740 0.978 10.797 1.00 96.62 101 GLY A C 1
ATOM 799 O O . GLY A 1 101 ? 4.204 1.188 11.914 1.00 96.62 101 GLY A O 1
ATOM 800 N N . VAL A 1 102 ? 2.605 0.302 10.618 1.00 96.88 102 VAL A N 1
ATOM 801 C CA . VAL A 1 102 ? 1.795 -0.269 11.715 1.00 96.88 102 VAL A CA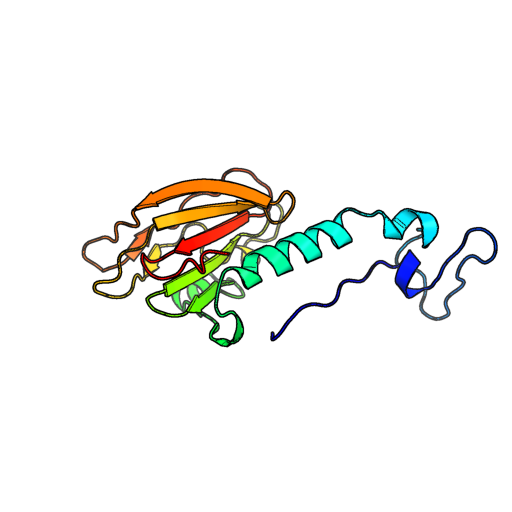 1
ATOM 802 C C . VAL A 1 102 ? 2.209 -1.685 12.137 1.00 96.88 102 VAL A C 1
ATOM 804 O O . VAL A 1 102 ? 1.574 -2.292 12.995 1.00 96.88 102 VAL A O 1
ATOM 807 N N . GLN A 1 103 ? 3.266 -2.255 11.555 1.00 96.44 103 GLN A N 1
ATOM 808 C CA . GLN A 1 103 ? 3.685 -3.621 11.885 1.00 96.44 103 GLN A CA 1
ATOM 809 C C . GLN A 1 103 ? 4.017 -3.749 13.378 1.00 96.44 103 GLN A C 1
ATOM 811 O O . GLN A 1 103 ? 4.790 -2.958 13.920 1.00 96.44 103 GLN A O 1
ATOM 816 N N . GLY A 1 104 ? 3.426 -4.734 14.057 1.00 94.31 104 GLY A N 1
ATOM 817 C CA . GLY A 1 104 ? 3.622 -4.943 15.496 1.00 94.31 104 GLY A CA 1
ATOM 818 C C . GLY A 1 104 ? 2.999 -3.868 16.400 1.00 94.31 1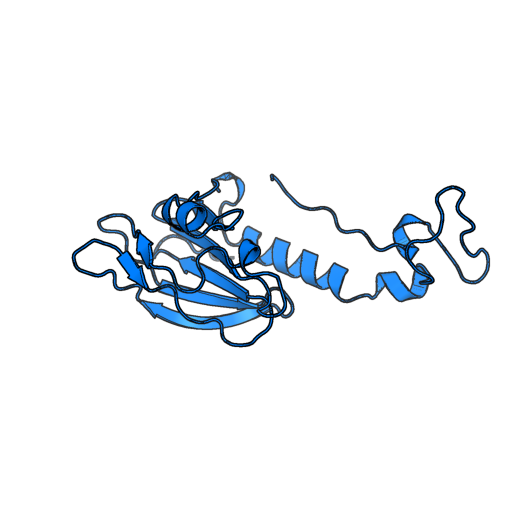04 GLY A C 1
ATOM 819 O O . GLY A 1 104 ? 3.364 -3.794 17.569 1.00 94.31 104 GLY A O 1
ATOM 820 N N . THR A 1 105 ? 2.092 -3.028 15.887 1.00 95.38 105 THR A N 1
ATOM 821 C CA . THR A 1 105 ? 1.308 -2.072 16.693 1.00 95.38 105 THR A CA 1
ATOM 822 C C . THR A 1 105 ? -0.148 -2.519 16.815 1.00 95.38 105 THR A C 1
ATOM 824 O O . THR A 1 105 ? -0.556 -3.519 16.228 1.00 95.38 105 THR A O 1
ATOM 827 N N . ALA A 1 106 ? -0.956 -1.762 17.559 1.00 95.31 106 ALA A N 1
ATOM 828 C CA . ALA A 1 106 ? -2.407 -1.914 17.571 1.00 95.31 106 ALA A CA 1
ATOM 829 C C . ALA A 1 106 ? -3.065 -0.755 16.813 1.00 95.31 106 ALA A C 1
ATOM 831 O O . ALA A 1 106 ? -2.788 0.416 17.086 1.00 95.31 106 ALA A O 1
ATOM 832 N N . ILE A 1 107 ? -3.927 -1.088 15.859 1.00 96.44 107 ILE A N 1
ATOM 833 C CA . ILE A 1 107 ? -4.641 -0.145 15.002 1.00 96.44 107 ILE A CA 1
ATOM 834 C C . ILE A 1 107 ? -5.934 0.272 15.720 1.00 96.44 107 ILE A C 1
ATOM 836 O O . ILE A 1 107 ? -6.712 -0.610 16.085 1.00 96.44 107 ILE A O 1
ATOM 840 N N . PRO A 1 108 ? -6.197 1.570 15.946 1.00 95.81 108 PRO A N 1
ATOM 841 C CA . PRO A 1 108 ? -7.483 2.012 16.477 1.00 95.81 108 PRO A CA 1
ATOM 842 C C . PRO A 1 108 ? -8.577 1.786 15.429 1.00 95.81 108 PRO A C 1
ATOM 844 O O . PRO A 1 108 ? -8.390 2.140 14.270 1.00 95.81 108 PRO A O 1
ATOM 847 N N . ILE A 1 109 ? -9.708 1.209 15.819 1.00 96.00 109 ILE A N 1
ATOM 848 C CA . ILE A 1 109 ? -10.853 0.941 14.939 1.00 96.00 109 ILE A CA 1
ATOM 849 C C . ILE A 1 109 ? -11.968 1.937 15.262 1.00 96.00 109 ILE A C 1
ATOM 851 O O . ILE A 1 109 ? -12.210 2.224 16.436 1.00 96.00 109 ILE A O 1
ATOM 855 N N . GLU A 1 110 ? -12.645 2.499 14.251 1.00 93.75 110 GLU A N 1
ATOM 856 C CA . GLU A 1 110 ? -13.735 3.443 14.527 1.00 93.75 110 GLU A CA 1
ATOM 857 C C . GLU A 1 110 ? -14.868 2.769 15.327 1.00 93.75 110 GLU A C 1
ATOM 859 O O . GLU A 1 110 ? -15.262 1.643 15.007 1.00 93.75 110 GLU A O 1
ATOM 864 N N . PRO A 1 111 ? -15.440 3.444 16.343 1.00 92.25 111 PRO A N 1
ATOM 865 C CA . PRO A 1 111 ? -16.551 2.898 17.113 1.00 92.25 111 PRO A CA 1
ATOM 866 C C . PRO A 1 111 ? -17.725 2.480 16.222 1.00 92.25 111 PRO A C 1
ATOM 868 O O . PRO A 1 111 ? -18.209 3.260 15.404 1.00 92.25 111 PRO A O 1
ATOM 871 N N . GLY A 1 112 ? -18.190 1.242 16.395 1.00 89.06 112 GLY A N 1
ATOM 872 C CA . GLY A 1 112 ? -19.302 0.680 15.623 1.00 89.06 112 GLY A CA 1
ATOM 873 C C . GLY A 1 112 ? -18.948 0.235 14.200 1.00 89.06 112 GLY A C 1
ATOM 874 O O . GLY A 1 112 ? -19.812 -0.323 13.525 1.00 89.06 112 GLY A O 1
ATOM 875 N N . ALA A 1 113 ? -17.708 0.426 13.738 1.00 91.50 113 ALA A N 1
ATOM 876 C CA . ALA A 1 113 ? -17.282 -0.087 12.444 1.00 91.50 113 ALA A CA 1
ATOM 877 C C . ALA A 1 113 ? -17.128 -1.614 12.477 1.00 91.50 113 ALA A C 1
ATOM 879 O O . ALA A 1 113 ? -16.580 -2.190 13.419 1.00 91.50 113 ALA A O 1
ATOM 880 N N . ALA A 1 114 ? -17.587 -2.270 11.413 1.00 92.88 114 ALA A N 1
ATOM 881 C CA . ALA A 1 114 ? -17.456 -3.707 11.224 1.00 92.88 114 ALA A CA 1
ATOM 882 C C . ALA A 1 114 ? -16.600 -3.979 9.984 1.00 92.88 114 ALA A C 1
ATOM 884 O O . ALA A 1 114 ? -17.075 -3.878 8.852 1.00 92.88 114 ALA A O 1
ATOM 885 N N . TYR A 1 115 ? -15.334 -4.333 10.208 1.00 96.69 115 TYR A N 1
ATOM 886 C CA . TYR A 1 115 ? -14.385 -4.630 9.139 1.00 96.69 115 TYR A CA 1
ATOM 887 C C . TYR A 1 115 ? -14.071 -6.124 9.041 1.00 96.69 115 TYR A C 1
ATOM 889 O O . TYR A 1 115 ? -14.034 -6.856 10.035 1.00 96.69 115 TYR A O 1
ATOM 897 N N . ARG A 1 116 ? -13.750 -6.568 7.827 1.00 97.38 116 ARG A N 1
ATOM 898 C CA . ARG A 1 116 ? -12.980 -7.788 7.573 1.00 97.38 116 ARG A CA 1
ATOM 899 C C . ARG A 1 116 ? -11.605 -7.420 7.044 1.00 97.38 116 ARG A C 1
ATOM 901 O O . ARG A 1 116 ? -11.475 -6.541 6.200 1.00 97.38 116 ARG A O 1
ATOM 908 N N . ALA A 1 117 ? -10.594 -8.118 7.534 1.00 98.50 117 ALA A N 1
ATOM 909 C CA . ALA A 1 117 ? -9.216 -7.942 7.139 1.00 98.50 117 ALA A CA 1
ATOM 910 C C . ALA A 1 117 ? -8.768 -8.997 6.122 1.00 98.50 117 ALA A C 1
ATOM 912 O O . ALA A 1 117 ? -9.131 -10.179 6.206 1.00 98.50 117 ALA A O 1
ATOM 913 N N . TYR A 1 118 ? -7.919 -8.573 5.194 1.00 98.69 118 TYR A N 1
ATOM 914 C CA . TYR A 1 118 ? -7.157 -9.448 4.310 1.00 98.69 118 TYR A CA 1
ATOM 915 C C . TYR A 1 118 ? -5.831 -8.789 3.921 1.00 98.69 118 TYR A C 1
ATOM 917 O O . TYR A 1 118 ? -5.684 -7.568 3.977 1.00 98.69 118 TYR A O 1
ATOM 925 N N . PHE A 1 119 ? -4.861 -9.600 3.516 1.00 98.81 119 PH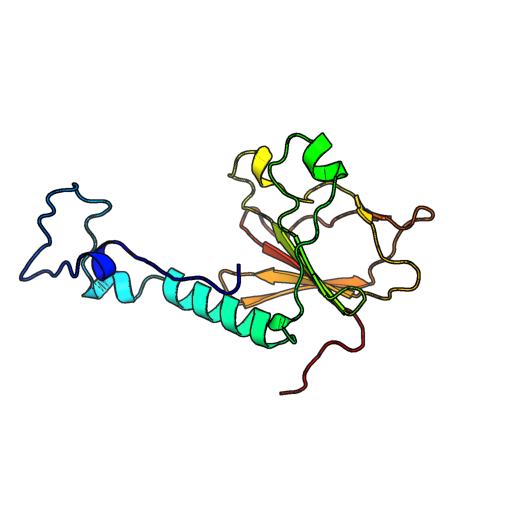E A N 1
ATOM 926 C CA . PHE A 1 119 ? -3.638 -9.129 2.880 1.00 98.81 119 PHE A CA 1
ATOM 927 C C . PHE A 1 119 ? -3.762 -9.221 1.363 1.00 98.81 119 PHE A C 1
ATOM 929 O O . PHE A 1 119 ? -4.178 -10.251 0.847 1.00 98.81 119 PHE A O 1
ATOM 936 N N . PHE A 1 120 ? -3.345 -8.179 0.655 1.00 98.75 120 PHE A N 1
ATOM 937 C CA . PHE A 1 120 ? -3.151 -8.151 -0.790 1.00 98.75 120 PHE A CA 1
ATOM 938 C C . PHE A 1 120 ? -1.654 -8.154 -1.105 1.00 98.75 120 PHE A C 1
ATOM 940 O O . PHE A 1 120 ? -0.877 -7.409 -0.505 1.00 98.75 120 PHE A O 1
ATOM 947 N N . ASN A 1 121 ? -1.238 -8.993 -2.045 1.00 98.62 121 ASN A N 1
ATOM 948 C CA . ASN A 1 121 ? 0.134 -9.070 -2.515 1.00 98.62 121 ASN A CA 1
ATOM 949 C C . ASN A 1 121 ? 0.341 -8.074 -3.670 1.00 98.62 121 ASN A C 1
ATOM 951 O O . ASN A 1 121 ? -0.119 -8.351 -4.780 1.00 98.62 121 ASN A O 1
ATOM 955 N N . PRO A 1 122 ? 1.059 -6.953 -3.481 1.00 98.00 122 PRO A N 1
ATOM 956 C CA . PRO A 1 122 ? 1.237 -5.957 -4.541 1.00 98.00 122 PRO A CA 1
ATOM 957 C C . PRO A 1 122 ? 2.075 -6.469 -5.723 1.00 98.00 122 PRO A C 1
ATOM 959 O O . PRO A 1 122 ? 2.015 -5.905 -6.814 1.00 98.00 122 PRO A O 1
ATOM 962 N N . ARG A 1 123 ? 2.824 -7.563 -5.537 1.00 97.62 123 ARG A N 1
ATOM 963 C CA . ARG A 1 123 ? 3.689 -8.149 -6.567 1.00 97.62 123 ARG A CA 1
ATOM 964 C C . ARG A 1 123 ? 2.952 -9.124 -7.481 1.00 97.62 123 ARG A C 1
ATOM 966 O O . ARG A 1 123 ? 3.394 -9.327 -8.608 1.00 97.62 123 ARG A O 1
ATOM 973 N N . THR A 1 124 ? 1.876 -9.751 -6.995 1.00 97.94 124 THR A N 1
ATOM 974 C CA . THR A 1 124 ? 1.178 -10.844 -7.706 1.00 97.94 124 THR A CA 1
ATOM 975 C C . THR A 1 124 ? -0.334 -10.667 -7.819 1.00 97.94 124 THR A C 1
ATOM 977 O O . THR A 1 124 ? -0.962 -11.335 -8.633 1.00 97.94 124 THR A O 1
ATOM 980 N N . GLY A 1 125 ? -0.935 -9.797 -7.008 1.00 97.75 125 GLY A N 1
ATOM 981 C CA . GLY A 1 125 ? -2.381 -9.613 -6.914 1.00 97.75 125 GLY A CA 1
ATOM 982 C C . GLY A 1 125 ? -3.099 -10.644 -6.039 1.00 97.75 125 GLY A C 1
ATOM 983 O O . GLY A 1 125 ? -4.313 -10.556 -5.887 1.00 97.75 125 GLY A O 1
ATOM 984 N N . ALA A 1 126 ? -2.380 -11.617 -5.470 1.00 98.31 126 ALA A N 1
ATOM 985 C CA . ALA A 1 126 ? -2.967 -12.640 -4.608 1.00 98.31 126 ALA A CA 1
ATOM 986 C C . ALA A 1 126 ? -3.486 -12.049 -3.289 1.00 98.31 126 ALA A C 1
ATOM 988 O O . ALA A 1 126 ? -2.891 -11.119 -2.745 1.00 98.31 126 ALA A O 1
ATOM 989 N N . GLU A 1 127 ? -4.549 -12.638 -2.744 1.00 98.56 127 GLU A N 1
ATOM 990 C CA . GLU A 1 127 ? -5.150 -12.213 -1.480 1.00 98.56 127 GLU A CA 1
ATOM 991 C C . GLU A 1 127 ? -5.141 -13.341 -0.446 1.00 98.56 127 GLU A C 1
ATOM 993 O O . GLU A 1 127 ? -5.341 -14.510 -0.774 1.00 98.56 127 GLU A O 1
ATOM 998 N N . VAL A 1 128 ? -4.902 -12.986 0.816 1.00 98.62 128 VAL A N 1
ATOM 999 C CA . VAL A 1 128 ? -4.899 -13.905 1.959 1.00 98.62 128 VAL A CA 1
ATOM 1000 C C . VAL A 1 128 ? -5.871 -13.376 3.003 1.00 98.62 128 VAL A C 1
ATOM 1002 O O . VAL A 1 128 ? -5.676 -12.290 3.547 1.00 98.62 128 VAL A O 1
ATOM 1005 N N . ASN A 1 129 ? -6.932 -14.132 3.283 1.00 98.31 129 ASN A N 1
ATOM 1006 C CA . ASN A 1 129 ? -7.927 -13.734 4.273 1.00 98.31 129 ASN A CA 1
ATOM 1007 C C . ASN A 1 129 ? -7.327 -13.745 5.689 1.00 98.31 129 ASN A C 1
ATOM 1009 O O . ASN A 1 129 ? -6.665 -14.709 6.066 1.00 98.31 129 ASN A O 1
ATOM 1013 N N . VAL A 1 130 ? -7.579 -12.687 6.465 1.00 98.31 130 VAL A N 1
ATOM 1014 C CA . VAL A 1 130 ? -7.226 -12.620 7.895 1.00 98.31 130 VAL A CA 1
ATOM 1015 C C . VAL A 1 130 ? -8.458 -12.893 8.758 1.00 98.31 130 VAL A C 1
ATOM 1017 O O . VAL A 1 130 ? -8.362 -13.601 9.756 1.00 98.31 130 VAL A O 1
ATOM 1020 N N . GLY A 1 131 ? -9.623 -12.373 8.360 1.00 97.12 131 GLY A N 1
ATOM 1021 C CA . GLY A 1 131 ? -10.896 -12.620 9.039 1.00 97.12 131 GLY A CA 1
ATOM 1022 C C . GLY A 1 131 ? -11.539 -11.346 9.595 1.00 97.12 131 GLY A C 1
ATOM 1023 O O . GLY A 1 131 ? -11.196 -10.249 9.162 1.00 97.12 131 GLY A O 1
ATOM 1024 N N . PRO A 1 132 ? -12.535 -11.455 10.490 1.00 97.12 132 PRO A N 1
ATOM 1025 C CA . PRO A 1 132 ? -13.168 -10.288 11.100 1.00 97.12 132 PRO A CA 1
ATOM 1026 C C . PRO A 1 132 ? -12.189 -9.519 11.995 1.00 97.12 132 PRO A C 1
ATOM 1028 O O . PRO A 1 132 ? -11.364 -10.106 12.691 1.00 97.12 132 PRO A O 1
ATOM 1031 N N . VAL A 1 133 ? -12.316 -8.198 11.993 1.00 97.75 133 VAL A N 1
ATOM 1032 C CA . VAL A 1 133 ? -11.522 -7.290 12.826 1.00 97.75 133 VAL A CA 1
ATOM 1033 C C . VAL A 1 133 ? -12.229 -7.148 14.163 1.00 97.75 133 VAL A C 1
ATOM 1035 O O . VAL A 1 133 ? -13.360 -6.672 14.223 1.00 97.75 133 VAL A O 1
ATOM 1038 N N . GLN A 1 134 ? -11.574 -7.611 15.222 1.00 96.25 134 GLN A N 1
ATOM 1039 C CA . GLN A 1 134 ? -12.136 -7.676 16.569 1.00 96.25 134 GLN A CA 1
ATOM 1040 C C . GLN A 1 134 ? -11.295 -6.798 17.495 1.00 96.25 134 GLN A C 1
ATOM 1042 O O . GLN A 1 134 ? -10.288 -7.277 18.019 1.00 96.25 134 GLN A O 1
ATOM 1047 N N . PRO A 1 135 ? -11.635 -5.506 17.633 1.00 96.56 135 PRO A N 1
ATOM 1048 C CA . PRO A 1 135 ? -10.927 -4.640 18.557 1.00 96.56 135 PRO A CA 1
ATOM 1049 C C . PRO A 1 135 ? -11.143 -5.081 20.012 1.00 96.56 135 PRO A C 1
ATOM 1051 O O . PRO A 1 135 ? -12.172 -5.668 20.352 1.00 96.56 135 PRO A O 1
ATOM 1054 N N . ASP A 1 136 ? -10.159 -4.791 20.856 1.00 96.19 136 ASP A N 1
ATOM 1055 C CA . ASP A 1 136 ? -10.227 -4.934 22.307 1.00 96.19 136 ASP A CA 1
ATOM 1056 C C . ASP A 1 136 ? -11.193 -3.914 22.948 1.00 96.19 136 ASP A C 1
ATOM 1058 O O . ASP A 1 136 ? -11.882 -3.149 22.265 1.00 96.19 136 ASP A O 1
ATOM 1062 N N . ALA A 1 137 ? -11.274 -3.921 24.283 1.00 95.50 137 ALA A N 1
ATOM 1063 C CA . ALA A 1 137 ? -12.150 -3.023 25.037 1.00 95.50 137 ALA A CA 1
ATOM 1064 C C . ALA A 1 137 ? -11.793 -1.538 24.835 1.00 95.50 137 ALA A C 1
ATOM 1066 O O . ALA A 1 137 ? -12.653 -0.666 24.966 1.00 95.50 137 ALA A O 1
ATOM 1067 N N . GLU A 1 138 ? -10.544 -1.255 24.473 1.00 95.25 138 GLU A N 1
ATOM 1068 C CA . GLU A 1 138 ? -10.013 0.068 24.164 1.00 95.25 138 GLU A CA 1
ATOM 1069 C C . GLU A 1 138 ? -10.221 0.459 22.689 1.00 95.25 138 GLU A C 1
ATOM 1071 O O . GLU A 1 138 ? -9.785 1.533 22.263 1.00 95.25 138 GLU A O 1
ATOM 1076 N N . GLY A 1 139 ? -10.897 -0.380 21.898 1.00 96.25 139 GLY A N 1
ATOM 1077 C CA . GLY A 1 139 ? -11.184 -0.116 20.492 1.00 96.25 139 GLY A CA 1
ATOM 1078 C C . GLY A 1 139 ? -9.980 -0.335 19.577 1.00 96.25 139 GLY A C 1
ATOM 1079 O O . GLY A 1 139 ? -9.941 0.221 18.477 1.00 96.25 139 GLY A O 1
ATOM 1080 N N . ARG A 1 140 ? -8.975 -1.110 19.996 1.00 96.62 140 ARG A N 1
ATOM 1081 C CA . ARG A 1 140 ? -7.749 -1.347 19.227 1.00 96.62 140 ARG A CA 1
ATOM 1082 C C . ARG A 1 140 ? -7.656 -2.788 18.765 1.00 96.62 140 ARG A C 1
ATOM 1084 O O . ARG A 1 140 ? -7.963 -3.727 19.484 1.00 96.62 140 ARG A O 1
ATOM 1091 N N . TRP A 1 141 ? -7.193 -2.975 17.542 1.00 97.50 141 TRP A N 1
ATOM 1092 C CA . TRP A 1 141 ? -6.993 -4.292 16.964 1.00 97.50 141 TRP A CA 1
ATOM 1093 C C . TRP A 1 141 ? -5.500 -4.539 16.722 1.00 97.50 141 TRP A C 1
ATOM 1095 O O . TRP A 1 141 ? -4.863 -3.736 16.030 1.00 97.50 141 TRP A O 1
ATOM 1105 N N . PRO A 1 142 ? -4.909 -5.612 17.281 1.00 97.00 142 PRO A N 1
ATOM 1106 C CA . PRO A 1 142 ? -3.516 -5.960 17.026 1.00 97.00 142 PRO A CA 1
ATOM 1107 C C . PRO A 1 142 ? -3.272 -6.166 15.532 1.00 97.00 142 PRO A C 1
ATOM 1109 O O . PRO A 1 142 ? -3.915 -7.001 14.894 1.00 97.00 142 PRO A O 1
ATOM 1112 N N . ALA A 1 143 ? -2.337 -5.404 14.971 1.00 96.19 143 ALA A N 1
ATOM 1113 C CA . ALA A 1 143 ? -2.024 -5.476 13.557 1.00 96.19 143 ALA A CA 1
ATOM 1114 C C . ALA A 1 143 ? -1.426 -6.865 13.237 1.00 96.19 143 ALA A C 1
ATOM 1116 O O . ALA A 1 143 ? -0.419 -7.248 13.842 1.00 96.19 143 ALA A O 1
ATOM 1117 N N . PRO A 1 144 ? -2.014 -7.640 12.307 1.00 97.81 144 PRO A N 1
ATOM 1118 C CA . PRO A 1 144 ? -1.588 -9.009 12.047 1.00 97.81 144 PRO A CA 1
ATOM 1119 C C . PRO A 1 144 ? -0.193 -9.050 11.420 1.00 97.81 144 PRO A C 1
ATOM 1121 O O . PRO A 1 144 ? 0.216 -8.132 10.704 1.00 97.81 144 PRO A O 1
ATOM 1124 N N . GLY A 1 145 ? 0.525 -10.150 11.650 1.00 97.31 145 GLY A N 1
ATOM 1125 C CA . GLY A 1 145 ? 1.767 -10.443 10.939 1.00 97.31 145 GLY A CA 1
ATOM 1126 C C . GLY A 1 145 ? 1.504 -10.697 9.453 1.00 97.31 145 GLY A C 1
ATOM 1127 O O . GLY A 1 145 ? 0.528 -11.358 9.095 1.00 97.31 145 GLY A O 1
ATOM 1128 N N . LYS A 1 146 ? 2.370 -10.171 8.583 1.00 97.38 146 LYS A N 1
ATOM 1129 C CA . LYS A 1 146 ? 2.264 -10.385 7.134 1.00 97.38 146 LYS A CA 1
ATOM 1130 C C . LYS A 1 146 ? 2.617 -11.827 6.734 1.00 97.38 146 LYS A C 1
ATOM 1132 O O . LYS A 1 146 ? 3.445 -12.445 7.403 1.00 97.38 146 LYS A O 1
ATOM 1137 N N . PRO A 1 147 ? 2.063 -12.352 5.623 1.00 98.00 147 PRO A N 1
ATOM 1138 C CA . PRO A 1 147 ? 2.233 -13.757 5.240 1.00 98.00 147 PRO A CA 1
ATOM 1139 C C . PRO A 1 147 ? 3.671 -14.200 4.909 1.00 98.00 147 PRO A C 1
ATOM 1141 O O . PRO A 1 147 ? 3.952 -15.394 4.915 1.00 98.00 147 PRO A O 1
ATOM 1144 N N . SER A 1 148 ? 4.582 -13.278 4.579 1.00 97.94 148 SER A N 1
ATOM 1145 C CA . SER A 1 148 ? 5.993 -13.590 4.293 1.00 97.94 148 SER A CA 1
ATOM 1146 C C . SER A 1 148 ? 6.918 -12.404 4.586 1.00 97.94 148 SER A C 1
ATOM 1148 O O . SER A 1 148 ? 6.454 -11.321 4.932 1.00 97.94 148 SER A O 1
ATOM 1150 N N . MET A 1 149 ? 8.236 -12.573 4.413 1.00 97.19 149 MET A N 1
ATOM 1151 C CA . MET A 1 149 ? 9.232 -11.500 4.596 1.00 97.19 149 MET A CA 1
ATOM 1152 C C . MET A 1 149 ? 9.163 -10.389 3.534 1.00 97.19 149 MET A C 1
ATOM 1154 O O . MET A 1 149 ? 9.682 -9.302 3.777 1.00 97.19 149 MET A O 1
ATOM 1158 N N . GLU A 1 150 ? 8.444 -10.608 2.433 1.00 97.75 150 GLU A N 1
ATOM 1159 C CA . GLU A 1 150 ? 8.212 -9.617 1.373 1.00 97.75 150 GLU A CA 1
ATOM 1160 C C . GLU A 1 150 ? 7.226 -8.519 1.789 1.00 97.75 150 GLU A C 1
ATOM 1162 O O . GLU A 1 150 ? 6.668 -8.548 2.889 1.00 97.75 150 GLU A O 1
ATOM 1167 N N . ASP A 1 151 ? 7.013 -7.541 0.916 1.00 98.12 151 ASP A N 1
ATOM 1168 C CA . ASP A 1 151 ? 5.988 -6.521 1.085 1.00 98.12 151 ASP A CA 1
ATOM 1169 C C . ASP A 1 151 ? 4.567 -7.074 0.878 1.00 98.12 151 ASP A C 1
ATOM 1171 O O . ASP A 1 151 ? 4.318 -8.011 0.107 1.00 98.12 151 ASP A O 1
ATOM 1175 N N . TRP A 1 152 ? 3.629 -6.480 1.612 1.00 98.69 152 TRP A N 1
ATOM 1176 C CA . TRP A 1 152 ? 2.207 -6.809 1.587 1.00 98.69 152 TRP A CA 1
ATOM 1177 C C . TRP A 1 152 ? 1.372 -5.556 1.848 1.00 98.69 152 TRP A C 1
ATOM 1179 O O . TRP A 1 152 ? 1.841 -4.585 2.435 1.00 98.69 152 TRP A O 1
ATOM 1189 N N . VAL A 1 153 ? 0.109 -5.581 1.444 1.00 98.69 153 VAL A N 1
ATOM 1190 C CA . VAL A 1 153 ? -0.862 -4.534 1.763 1.00 98.69 153 VAL A CA 1
ATOM 1191 C C . VAL A 1 153 ? -1.912 -5.133 2.685 1.00 98.69 153 VAL A C 1
ATOM 1193 O O . VAL A 1 153 ? -2.624 -6.045 2.279 1.00 98.69 153 VAL A O 1
ATOM 1196 N N . LEU A 1 154 ? -2.016 -4.652 3.921 1.00 98.75 154 LEU A N 1
ATOM 1197 C CA . LEU A 1 154 ? -3.122 -5.015 4.806 1.00 98.75 154 LEU A CA 1
ATOM 1198 C C . LEU A 1 154 ? -4.325 -4.129 4.481 1.00 98.75 154 LEU A C 1
ATOM 1200 O O . LEU A 1 154 ? -4.200 -2.907 4.413 1.00 98.75 154 LEU A O 1
ATOM 1204 N N . VAL A 1 155 ? -5.490 -4.742 4.315 1.00 98.56 155 VAL A N 1
ATOM 1205 C CA . VAL A 1 155 ? -6.746 -4.049 4.029 1.00 98.56 155 VAL A CA 1
ATOM 1206 C C . VAL A 1 155 ? -7.758 -4.367 5.117 1.00 98.56 155 VAL A C 1
ATOM 1208 O O . VAL A 1 155 ? -7.951 -5.534 5.444 1.00 98.56 155 VAL A O 1
ATOM 1211 N N . LEU A 1 156 ? -8.414 -3.337 5.649 1.00 97.88 156 LEU A N 1
ATOM 1212 C CA . LEU A 1 156 ? -9.626 -3.436 6.463 1.00 97.88 156 LEU A CA 1
ATOM 1213 C C . LEU A 1 156 ? -10.791 -2.998 5.585 1.00 97.88 156 LEU A C 1
ATOM 1215 O O . LEU A 1 156 ? -10.824 -1.848 5.160 1.00 97.88 156 LEU A O 1
ATOM 1219 N N . GLN A 1 157 ? -11.731 -3.884 5.297 1.00 96.75 157 GLN A N 1
ATOM 1220 C CA . GLN A 1 157 ? -12.835 -3.604 4.387 1.00 96.75 157 GLN A CA 1
ATOM 1221 C C . GLN A 1 157 ? -14.180 -3.723 5.103 1.00 96.75 157 GLN A C 1
ATOM 1223 O O . GLN A 1 157 ? -14.449 -4.723 5.771 1.00 96.75 157 GLN A O 1
ATOM 1228 N N . GLY A 1 158 ? -14.999 -2.677 4.992 1.00 93.94 158 GLY A N 1
ATOM 1229 C CA . GLY A 1 158 ? -16.359 -2.619 5.523 1.00 93.94 158 GLY A CA 1
ATOM 1230 C C . GLY A 1 158 ? -17.358 -3.378 4.646 1.00 93.94 158 GLY A C 1
ATOM 1231 O O . GLY A 1 158 ? -17.031 -3.826 3.549 1.00 93.94 158 GLY A O 1
ATOM 1232 N N . GLY A 1 159 ? -18.591 -3.535 5.129 1.00 77.56 159 GLY A N 1
ATOM 1233 C CA . GLY A 1 159 ? -19.637 -4.285 4.417 1.00 77.56 159 GLY A CA 1
ATOM 1234 C C . GLY A 1 159 ? -20.109 -3.646 3.103 1.00 77.56 159 GLY A C 1
ATOM 1235 O O . GLY A 1 159 ? -20.417 -4.368 2.160 1.00 77.56 159 GLY A O 1
ATOM 1236 N N . ASP A 1 160 ? -20.102 -2.313 3.014 1.00 65.94 160 ASP A N 1
ATOM 1237 C CA . ASP A 1 160 ? -20.757 -1.570 1.923 1.00 65.94 160 ASP A CA 1
ATOM 1238 C C . ASP A 1 160 ? -19.817 -1.179 0.762 1.00 65.94 160 ASP A C 1
ATOM 1240 O O . ASP A 1 160 ? -20.212 -0.457 -0.153 1.00 65.94 160 ASP A O 1
ATOM 1244 N N . THR A 1 161 ? -18.551 -1.615 0.773 1.00 60.47 161 THR A N 1
ATOM 1245 C CA . THR A 1 161 ? -17.496 -1.030 -0.081 1.00 60.47 161 THR A CA 1
ATOM 1246 C C . THR A 1 161 ? -17.202 -1.715 -1.411 1.00 60.47 161 THR A C 1
ATOM 1248 O O . THR A 1 161 ? -16.362 -1.212 -2.160 1.00 60.47 161 THR A O 1
ATOM 1251 N N . VAL A 1 162 ? -17.861 -2.821 -1.764 1.00 56.06 162 VAL A N 1
ATOM 1252 C CA . VAL A 1 162 ? -17.613 -3.464 -3.067 1.00 56.06 162 VAL A CA 1
ATOM 1253 C C . VAL A 1 162 ? -18.461 -2.791 -4.142 1.00 56.06 162 VAL A C 1
ATOM 1255 O O . VAL A 1 162 ? -19.671 -3.000 -4.204 1.00 56.06 162 VAL A O 1
ATOM 1258 N N . ARG A 1 163 ? -17.828 -2.043 -5.056 1.00 53.25 163 ARG A N 1
ATOM 1259 C CA . ARG A 1 163 ? -18.427 -1.839 -6.381 1.00 53.25 163 ARG A CA 1
ATOM 1260 C C . ARG A 1 163 ? -18.465 -3.203 -7.068 1.00 53.25 163 ARG A C 1
ATOM 1262 O O . ARG A 1 163 ? -17.423 -3.713 -7.470 1.00 53.25 163 ARG A O 1
ATOM 1269 N N . THR A 1 164 ? -19.644 -3.812 -7.165 1.00 42.25 164 THR A N 1
ATOM 1270 C CA . THR A 1 164 ? -19.875 -4.905 -8.114 1.00 42.25 164 THR A CA 1
ATOM 1271 C C . THR A 1 164 ? -19.568 -4.367 -9.505 1.00 42.25 164 THR A C 1
ATOM 1273 O O . THR A 1 164 ? -20.230 -3.429 -9.954 1.00 42.25 164 THR A O 1
ATOM 1276 N N . ALA A 1 165 ? -18.501 -4.893 -10.106 1.00 40.25 165 ALA A N 1
ATOM 1277 C CA . ALA A 1 165 ? -18.172 -4.676 -11.508 1.00 40.25 165 ALA A CA 1
ATOM 1278 C C . ALA A 1 165 ? -19.227 -5.321 -12.413 1.00 40.25 165 ALA A C 1
ATOM 1280 O O . ALA A 1 165 ? -19.767 -6.380 -12.013 1.00 40.25 165 ALA A O 1
#